Protein AF-A0A327VGA3-F1 (afdb_monomer_lite)

Secondary structure (DSSP, 8-state):
---EEEEEE-TTS-EEEEEEEEHHHHHHHHHHHHHH-HHHHHT----TTEEEESS-SHHHHHHHHHHHHHTTTHHHHSEE---

Structure (mmCIF, N/CA/C/O backbone):
data_AF-A0A327VGA3-F1
#
_entry.id   AF-A0A327VGA3-F1
#
loop_
_atom_site.group_PDB
_atom_site.id
_atom_site.type_symbol
_atom_site.label_atom_id
_atom_site.label_alt_id
_atom_site.label_comp_id
_atom_site.label_asym_id
_atom_site.label_entity_id
_atom_site.label_seq_id
_atom_site.pdbx_PDB_ins_code
_atom_site.Cartn_x
_atom_site.Cartn_y
_atom_site.Cartn_z
_atom_site.occupancy
_atom_site.B_iso_or_equiv
_atom_site.auth_seq_id
_atom_site.auth_comp_id
_atom_site.auth_asym_id
_atom_site.auth_atom_id
_atom_site.pdbx_PDB_model_num
ATOM 1 N N . MET A 1 1 ? 3.559 10.571 -10.251 1.00 53.41 1 MET A N 1
ATOM 2 C CA . MET A 1 1 ? 3.136 10.729 -8.846 1.00 53.41 1 MET A CA 1
ATOM 3 C C . MET A 1 1 ? 3.954 9.752 -8.030 1.00 53.41 1 MET A C 1
ATOM 5 O O . MET A 1 1 ? 4.098 8.629 -8.495 1.00 53.41 1 MET A O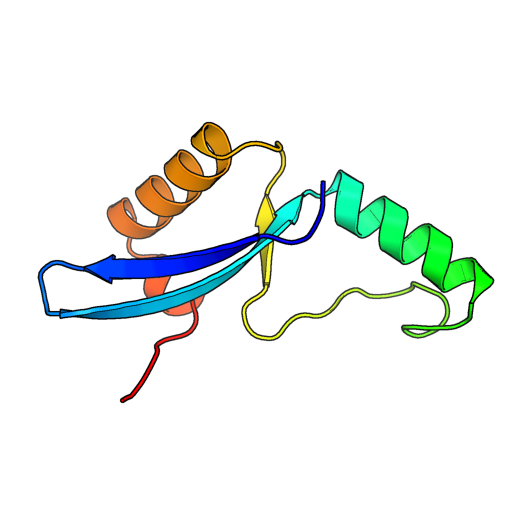 1
ATOM 9 N N . SER A 1 2 ? 4.571 10.212 -6.947 1.00 71.69 2 SER A N 1
ATOM 10 C CA . SER A 1 2 ? 5.296 9.365 -6.000 1.00 71.69 2 SER A CA 1
ATOM 11 C C . SER A 1 2 ? 4.331 8.476 -5.220 1.00 71.69 2 SER A C 1
ATOM 13 O O . SER A 1 2 ? 3.112 8.649 -5.297 1.00 71.69 2 SER A O 1
ATOM 15 N N . ASP A 1 3 ? 4.906 7.552 -4.470 1.00 81.00 3 ASP A N 1
ATOM 16 C CA . ASP A 1 3 ? 4.218 6.738 -3.477 1.00 81.00 3 ASP A CA 1
ATOM 17 C C . ASP A 1 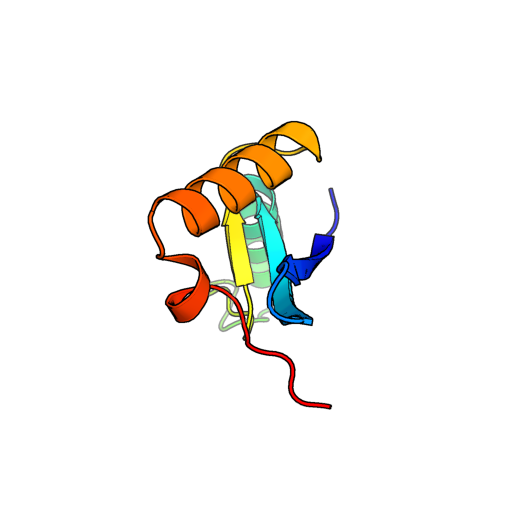3 ? 3.534 7.632 -2.434 1.00 81.00 3 ASP A C 1
ATOM 19 O O . ASP A 1 3 ? 4.030 8.724 -2.131 1.00 81.00 3 ASP A O 1
ATOM 23 N N . VAL A 1 4 ? 2.378 7.194 -1.933 1.00 89.25 4 VAL A N 1
ATOM 24 C CA . VAL A 1 4 ? 1.618 7.915 -0.907 1.00 89.25 4 VAL A CA 1
ATOM 25 C C . VAL A 1 4 ? 1.439 7.008 0.297 1.00 89.25 4 VAL A C 1
ATOM 27 O O . VAL A 1 4 ? 0.690 6.037 0.224 1.00 89.25 4 VAL A O 1
ATOM 30 N N . ASP A 1 5 ? 2.093 7.344 1.400 1.00 93.12 5 ASP A N 1
ATOM 31 C CA . ASP A 1 5 ? 1.872 6.675 2.678 1.00 93.12 5 ASP A CA 1
ATOM 32 C C . ASP A 1 5 ? 0.624 7.247 3.352 1.00 93.12 5 ASP A C 1
ATOM 34 O O . ASP A 1 5 ? 0.440 8.468 3.432 1.00 93.12 5 ASP A O 1
ATOM 38 N N . VAL A 1 6 ? -0.254 6.360 3.813 1.00 94.06 6 VAL A N 1
ATOM 39 C CA . VAL A 1 6 ? -1.495 6.718 4.499 1.00 94.06 6 VAL A CA 1
ATOM 40 C C . VAL A 1 6 ? -1.544 6.091 5.882 1.00 94.06 6 VAL A C 1
ATOM 42 O O . VAL A 1 6 ? -1.121 4.956 6.079 1.00 94.06 6 VAL A O 1
ATOM 45 N N . GLU A 1 7 ? -2.119 6.831 6.827 1.00 95.50 7 GLU A N 1
ATOM 46 C CA . GLU A 1 7 ? -2.542 6.315 8.124 1.00 95.50 7 GLU A CA 1
ATOM 47 C C . GLU A 1 7 ? -4.062 6.473 8.238 1.00 95.50 7 GLU A C 1
ATOM 49 O O . GLU A 1 7 ? -4.601 7.572 8.077 1.00 95.50 7 GLU A O 1
ATOM 54 N N . VAL A 1 8 ? -4.758 5.376 8.524 1.00 95.38 8 VAL A N 1
ATOM 55 C CA . VAL A 1 8 ? -6.195 5.339 8.797 1.00 95.38 8 VAL A CA 1
ATOM 56 C C . VAL A 1 8 ? -6.396 5.211 10.301 1.00 95.38 8 VAL A C 1
ATOM 58 O O . VAL A 1 8 ? -5.877 4.290 10.930 1.00 95.38 8 VAL A O 1
ATOM 61 N N . ARG A 1 9 ? -7.175 6.132 10.875 1.00 96.00 9 ARG A N 1
ATOM 62 C CA . ARG A 1 9 ? -7.572 6.118 12.288 1.00 96.00 9 ARG A CA 1
ATOM 63 C C . ARG A 1 9 ? -9.067 5.865 12.390 1.00 96.00 9 ARG A C 1
ATOM 65 O O . ARG A 1 9 ? -9.860 6.680 11.911 1.00 96.00 9 ARG A O 1
ATOM 72 N N . LEU A 1 10 ? -9.449 4.749 13.000 1.00 94.75 10 LEU A N 1
ATOM 73 C CA . LEU A 1 10 ? -10.851 4.391 13.196 1.00 94.75 10 LEU A CA 1
ATOM 74 C C . LEU A 1 10 ? -11.369 4.895 14.551 1.00 94.75 10 LEU A C 1
ATOM 76 O O . LEU A 1 10 ? -10.608 5.286 15.435 1.00 94.75 10 LEU A O 1
ATOM 80 N N . ARG A 1 11 ? -12.699 4.921 14.712 1.00 94.56 11 ARG A N 1
ATOM 81 C CA . ARG A 1 11 ? -13.353 5.431 15.936 1.00 94.56 11 ARG A CA 1
ATOM 82 C C . ARG A 1 11 ? -13.055 4.599 17.181 1.00 94.56 11 ARG A C 1
ATOM 84 O O . ARG A 1 11 ? -13.166 5.124 18.282 1.00 94.56 11 ARG A O 1
ATOM 91 N N . ASP A 1 12 ? -12.713 3.328 17.004 1.00 93.44 12 ASP A N 1
ATOM 92 C CA . ASP A 1 12 ? -12.299 2.428 18.082 1.00 93.44 12 ASP A CA 1
ATOM 93 C C . ASP A 1 12 ? -10.862 2.691 18.568 1.00 93.44 12 ASP A C 1
ATOM 95 O O . ASP A 1 12 ? -10.420 2.072 19.531 1.00 93.44 12 ASP A O 1
ATOM 99 N N . GLY A 1 13 ? -10.149 3.629 17.935 1.00 94.62 13 GLY A N 1
ATOM 100 C CA . GLY A 1 13 ? -8.768 3.975 18.253 1.00 94.62 13 GLY A CA 1
ATOM 101 C C . GLY A 1 13 ? -7.731 3.150 17.492 1.00 94.62 13 GLY A C 1
ATOM 102 O O . GLY A 1 13 ? -6.550 3.480 17.577 1.00 94.62 13 GLY A O 1
ATOM 103 N N . SER A 1 14 ? -8.140 2.136 16.721 1.00 95.81 14 SER A N 1
ATOM 104 C CA . SER A 1 14 ? -7.212 1.344 15.911 1.00 95.81 14 SER A CA 1
ATOM 105 C C . SER A 1 14 ? -6.572 2.184 14.802 1.00 95.81 14 SER A C 1
ATOM 107 O O . SER A 1 14 ? -7.178 3.114 14.243 1.00 95.81 14 SER A O 1
ATOM 109 N N . ARG A 1 15 ? -5.313 1.857 14.501 1.00 97.12 15 ARG A N 1
ATOM 110 C CA . ARG A 1 15 ? -4.471 2.551 13.524 1.00 97.12 15 ARG A CA 1
ATOM 111 C C . ARG A 1 15 ? -3.992 1.562 12.475 1.00 97.12 15 ARG A C 1
ATOM 113 O O . ARG A 1 15 ? -3.573 0.455 12.800 1.00 97.12 15 ARG A O 1
ATOM 120 N N . TRP A 1 16 ? -4.043 1.985 11.220 1.00 97.06 16 TRP A N 1
ATOM 121 C CA . TRP A 1 16 ? -3.698 1.145 10.078 1.00 97.06 16 TRP A CA 1
ATOM 122 C C . TRP A 1 16 ? -2.874 1.937 9.066 1.00 97.06 16 TRP A C 1
ATOM 124 O O . TRP A 1 16 ? -3.152 3.120 8.868 1.00 97.06 16 TRP A O 1
ATOM 134 N N . SER A 1 17 ? -1.901 1.310 8.407 1.00 96.25 17 SER A N 1
ATOM 135 C CA . SER A 1 17 ? -1.106 1.923 7.339 1.00 96.25 17 SER A CA 1
ATOM 136 C C . SER A 1 17 ? -1.286 1.240 5.990 1.00 96.25 17 SER A C 1
ATOM 138 O O . SER A 1 17 ? -1.647 0.064 5.899 1.00 96.25 17 SER A O 1
ATOM 140 N N . ALA A 1 18 ? -1.016 2.007 4.937 1.00 96.50 18 ALA A N 1
ATOM 141 C CA . ALA A 1 18 ? -0.703 1.476 3.620 1.00 96.50 18 ALA A CA 1
ATOM 142 C C . ALA A 1 18 ? 0.189 2.443 2.838 1.00 96.50 18 ALA A C 1
ATOM 144 O O . ALA A 1 18 ? 0.063 3.662 2.968 1.00 96.50 18 ALA A O 1
ATOM 145 N N . THR A 1 19 ? 0.997 1.909 1.928 1.00 95.00 19 THR A N 1
ATOM 146 C CA . THR A 1 19 ? 1.616 2.685 0.853 1.00 95.00 19 THR A CA 1
ATOM 147 C C . THR A 1 19 ? 0.808 2.502 -0.431 1.00 95.00 19 THR A C 1
ATOM 149 O O . THR A 1 19 ? 0.845 1.452 -1.084 1.00 95.00 19 THR A O 1
ATOM 152 N N . ILE A 1 20 ? 0.095 3.549 -0.841 1.00 95.25 20 ILE A N 1
ATOM 153 C CA . ILE A 1 20 ? -0.752 3.537 -2.032 1.00 95.25 20 ILE A CA 1
ATOM 154 C C . ILE A 1 20 ? 0.054 3.930 -3.273 1.00 95.25 20 ILE A C 1
ATOM 156 O O . ILE A 1 20 ? 0.731 4.962 -3.312 1.00 95.25 20 ILE A O 1
ATOM 160 N N . ARG A 1 21 ? -0.067 3.126 -4.334 1.00 93.75 21 ARG A N 1
ATOM 161 C CA . ARG A 1 21 ? 0.529 3.385 -5.653 1.00 93.75 21 ARG A CA 1
ATOM 162 C C . ARG A 1 21 ? -0.491 3.188 -6.759 1.00 93.75 21 ARG A C 1
ATOM 164 O O . ARG A 1 21 ? -1.430 2.418 -6.623 1.00 93.75 21 ARG A O 1
ATOM 171 N N . THR A 1 22 ? -0.293 3.861 -7.888 1.00 95.75 22 THR A N 1
ATOM 172 C CA . THR A 1 22 ? -1.136 3.619 -9.068 1.00 95.75 22 THR A CA 1
ATOM 173 C C . THR A 1 22 ? -0.583 2.486 -9.924 1.00 95.75 22 THR A C 1
ATOM 175 O O . THR A 1 22 ? 0.633 2.280 -9.960 1.00 95.75 22 THR A O 1
ATOM 178 N N . VAL A 1 23 ? -1.447 1.813 -10.688 1.00 95.00 23 VAL A N 1
ATOM 179 C CA . VAL A 1 23 ? -1.028 0.818 -11.696 1.00 95.00 23 VAL A CA 1
ATOM 180 C C . VAL A 1 23 ? 0.024 1.404 -12.646 1.00 95.00 23 VAL A C 1
ATOM 182 O O . VAL A 1 23 ? 1.074 0.800 -12.853 1.00 95.00 23 VAL A O 1
ATOM 185 N N . GLY A 1 24 ? -0.207 2.617 -13.165 1.00 94.31 24 GLY A N 1
ATOM 186 C CA . GLY A 1 24 ? 0.734 3.278 -14.077 1.00 94.31 24 GLY A CA 1
ATOM 187 C C . GLY A 1 24 ? 2.079 3.624 -13.428 1.00 94.31 24 GLY A C 1
ATOM 188 O O . GLY A 1 24 ? 3.119 3.592 -14.092 1.00 94.31 24 GLY A O 1
ATOM 189 N N . HIS A 1 25 ? 2.092 3.915 -12.122 1.00 93.56 25 HIS A N 1
ATOM 190 C CA . HIS A 1 25 ? 3.341 4.126 -11.393 1.00 93.56 25 HIS A CA 1
ATOM 191 C C . HIS A 1 25 ? 4.140 2.826 -11.257 1.00 93.56 25 HIS A C 1
ATOM 193 O O . HIS A 1 25 ? 5.329 2.814 -11.576 1.00 93.56 25 HIS A O 1
ATOM 199 N N . VAL A 1 26 ? 3.485 1.731 -10.860 1.00 95.50 26 VAL A N 1
ATOM 200 C CA . VAL A 1 26 ? 4.121 0.409 -10.754 1.00 95.50 26 VAL A CA 1
ATOM 201 C C . VAL A 1 26 ? 4.680 -0.035 -12.107 1.00 95.50 26 VAL A C 1
ATOM 203 O O . VAL A 1 26 ? 5.829 -0.461 -12.183 1.00 95.50 26 VAL A O 1
ATOM 206 N N . GLU A 1 27 ? 3.927 0.154 -13.192 1.00 95.69 27 GLU A N 1
ATOM 207 C CA . GLU A 1 27 ? 4.396 -0.164 -14.544 1.00 95.69 27 GLU A CA 1
ATOM 208 C C . GLU A 1 27 ? 5.652 0.640 -14.923 1.00 95.69 27 GLU A C 1
ATOM 210 O O . GLU A 1 27 ? 6.624 0.090 -15.447 1.00 95.69 27 GLU A O 1
ATOM 215 N N . THR A 1 28 ? 5.659 1.943 -14.633 1.00 95.56 28 THR A N 1
ATOM 216 C CA . THR A 1 28 ? 6.817 2.812 -14.891 1.00 95.56 28 THR A CA 1
ATOM 217 C C . THR A 1 28 ? 8.043 2.348 -14.102 1.00 95.56 28 THR A C 1
ATOM 219 O O . THR A 1 28 ? 9.152 2.301 -14.640 1.00 95.56 28 THR A O 1
ATOM 222 N N . LEU A 1 29 ? 7.845 1.970 -12.838 1.00 95.31 29 LEU A N 1
ATOM 223 C CA . LEU A 1 29 ? 8.899 1.483 -11.958 1.00 95.31 29 LEU A CA 1
ATOM 224 C C . LEU A 1 29 ? 9.479 0.155 -12.463 1.00 95.31 29 LEU A C 1
ATOM 226 O O . LEU A 1 29 ? 10.693 0.024 -12.586 1.00 95.31 29 LEU A O 1
ATOM 230 N N . MET A 1 30 ? 8.622 -0.787 -12.859 1.00 97.25 30 MET A N 1
ATOM 231 C CA . MET A 1 30 ? 9.044 -2.075 -13.415 1.00 97.25 30 MET A CA 1
ATOM 232 C C . MET A 1 30 ? 9.802 -1.910 -14.739 1.00 97.25 30 MET A C 1
ATOM 234 O O . MET A 1 30 ? 10.822 -2.565 -14.940 1.00 97.25 30 MET A O 1
ATOM 238 N N . LYS A 1 31 ? 9.388 -0.982 -15.616 1.00 97.88 31 LYS A N 1
ATOM 239 C CA . LYS A 1 31 ? 10.144 -0.648 -16.842 1.00 97.88 31 LYS A CA 1
ATOM 240 C C . LYS A 1 31 ? 11.533 -0.096 -16.529 1.00 97.88 31 LYS A C 1
ATOM 242 O O . LYS A 1 31 ? 12.499 -0.460 -17.193 1.00 97.88 31 LYS A O 1
ATOM 247 N N . ARG A 1 32 ? 11.655 0.756 -15.507 1.00 97.44 32 ARG A N 1
ATOM 248 C CA . ARG A 1 32 ? 12.958 1.246 -15.036 1.00 97.44 32 ARG A CA 1
ATOM 249 C C . ARG A 1 32 ? 13.809 0.100 -14.480 1.00 97.44 32 ARG A C 1
ATOM 251 O O . ARG A 1 32 ? 14.990 0.011 -14.804 1.00 97.44 32 ARG A O 1
ATOM 258 N N . TRP A 1 33 ? 13.212 -0.785 -13.690 1.00 97.94 33 TRP A N 1
ATOM 259 C CA . TRP A 1 33 ? 13.888 -1.943 -13.106 1.00 97.94 33 TRP A CA 1
ATOM 260 C C . TRP A 1 33 ? 14.322 -2.988 -14.132 1.00 97.94 33 TRP A C 1
ATOM 262 O O . TRP A 1 33 ? 15.339 -3.648 -13.938 1.00 97.94 33 TRP A O 1
ATOM 272 N N . ALA A 1 34 ? 13.635 -3.079 -15.271 1.00 98.12 34 ALA A N 1
ATOM 273 C CA . ALA A 1 34 ? 14.098 -3.877 -16.403 1.00 98.12 34 ALA A CA 1
ATOM 274 C C . ALA A 1 34 ? 15.446 -3.385 -16.961 1.00 98.12 34 ALA A C 1
ATOM 276 O O . ALA A 1 34 ? 16.226 -4.192 -17.460 1.00 98.12 34 ALA A O 1
ATOM 277 N N . VAL A 1 35 ? 15.740 -2.084 -16.845 1.00 98.06 35 VAL A N 1
ATOM 278 C CA . VAL A 1 35 ? 17.027 -1.499 -17.256 1.00 98.06 35 VAL A CA 1
ATOM 279 C C . VAL A 1 35 ? 18.078 -1.622 -16.151 1.00 98.06 35 VAL A C 1
ATOM 281 O O . VAL A 1 35 ? 19.228 -1.933 -16.445 1.00 98.06 35 VAL A O 1
ATOM 284 N N . SER A 1 36 ? 17.708 -1.386 -14.885 1.00 97.75 36 SER A N 1
ATOM 285 C CA . SER A 1 36 ? 18.663 -1.418 -13.763 1.00 97.75 36 SER A CA 1
ATOM 286 C C . SER A 1 36 ? 18.985 -2.825 -13.247 1.00 97.75 36 SER A C 1
ATOM 288 O O . SER A 1 36 ? 20.000 -3.004 -12.579 1.00 97.75 36 SER A O 1
ATOM 290 N N . GLY A 1 37 ? 18.144 -3.822 -13.538 1.00 97.69 37 GLY A N 1
ATOM 291 C CA . GLY A 1 37 ? 18.267 -5.194 -13.033 1.00 97.69 37 GLY A CA 1
ATOM 292 C C . GLY A 1 37 ? 17.618 -5.431 -11.662 1.00 97.69 37 GLY A C 1
ATOM 293 O O . GLY A 1 37 ? 17.540 -6.575 -11.212 1.00 97.69 37 GLY A O 1
ATOM 294 N N . GLU A 1 38 ? 17.109 -4.386 -11.006 1.00 96.31 38 GLU A N 1
ATOM 295 C CA . GLU A 1 38 ? 16.379 -4.488 -9.736 1.00 96.31 38 GLU A CA 1
ATOM 296 C C . GLU A 1 38 ? 15.125 -5.370 -9.870 1.00 96.31 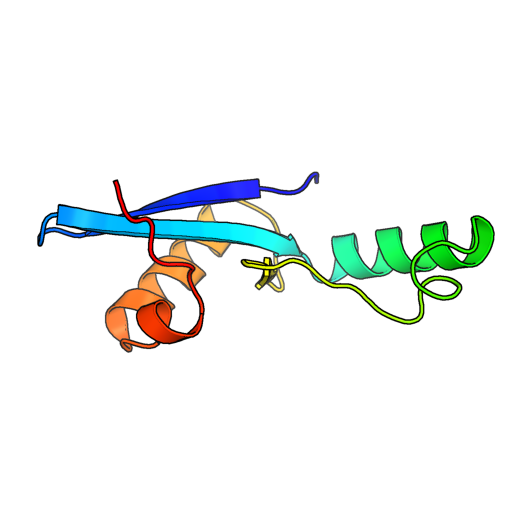38 GLU A C 1
ATOM 298 O O . GLU A 1 38 ? 14.584 -5.541 -10.962 1.00 96.31 38 GLU A O 1
ATOM 303 N N . ALA A 1 39 ? 14.653 -5.950 -8.761 1.00 96.62 39 ALA A N 1
ATOM 304 C CA . ALA A 1 39 ? 13.441 -6.782 -8.729 1.00 96.62 39 ALA A CA 1
ATOM 305 C C . ALA A 1 39 ? 13.397 -7.871 -9.828 1.00 96.62 39 ALA A C 1
ATOM 307 O O . ALA A 1 39 ? 12.405 -8.038 -10.545 1.00 96.62 39 ALA A O 1
ATOM 308 N N . LEU A 1 40 ? 14.513 -8.596 -9.983 1.00 97.69 40 LEU A N 1
ATOM 309 C CA . LEU A 1 40 ? 14.722 -9.599 -11.036 1.00 97.69 40 LEU A CA 1
ATOM 310 C C . LEU A 1 40 ? 14.479 -9.042 -12.452 1.00 97.69 40 LEU A C 1
ATOM 312 O O . LEU A 1 40 ? 13.837 -9.687 -13.283 1.00 97.69 40 LEU A O 1
ATOM 316 N N . GLY A 1 41 ? 14.989 -7.839 -12.725 1.00 97.56 41 GLY A N 1
ATOM 317 C CA . GLY A 1 41 ? 14.773 -7.134 -13.990 1.00 97.56 41 GLY A CA 1
ATOM 318 C C . GLY A 1 41 ? 13.341 -6.618 -14.137 1.00 97.56 41 GLY A C 1
ATOM 319 O O . GLY A 1 41 ? 12.750 -6.743 -15.208 1.00 97.56 41 GLY A O 1
ATOM 320 N N . GLY A 1 42 ? 12.761 -6.101 -13.052 1.00 97.50 42 GLY A N 1
ATOM 321 C CA . GLY A 1 42 ? 11.404 -5.560 -13.028 1.00 97.50 42 GLY A CA 1
ATOM 322 C C . GLY A 1 42 ? 10.308 -6.607 -13.216 1.00 97.50 42 GLY A C 1
ATOM 323 O O . GLY A 1 42 ? 9.228 -6.267 -13.685 1.00 97.50 42 GLY A O 1
ATOM 324 N N . ARG A 1 43 ? 10.560 -7.880 -12.885 1.00 97.06 43 ARG A N 1
ATOM 325 C CA . ARG A 1 43 ? 9.569 -8.967 -13.025 1.00 97.06 43 ARG A CA 1
ATOM 326 C C . ARG A 1 43 ? 8.502 -8.955 -11.945 1.00 97.06 43 ARG A C 1
ATOM 328 O O . ARG A 1 43 ? 7.450 -9.560 -12.128 1.00 97.06 43 ARG A O 1
ATOM 335 N N . TYR A 1 44 ? 8.776 -8.298 -10.828 1.00 96.12 44 TYR A N 1
ATOM 336 C CA . TYR A 1 44 ? 7.824 -8.167 -9.743 1.00 96.12 44 TYR A CA 1
ATOM 337 C C . TYR A 1 44 ? 7.888 -6.781 -9.120 1.00 96.12 44 TYR A C 1
ATOM 339 O O . TYR A 1 44 ? 8.861 -6.040 -9.256 1.00 96.12 44 TYR A O 1
ATOM 347 N N . PHE A 1 45 ? 6.819 -6.478 -8.401 1.00 94.25 45 PHE A N 1
ATOM 348 C CA . PHE A 1 45 ? 6.719 -5.366 -7.483 1.00 94.25 45 PHE A CA 1
ATOM 349 C C . PHE A 1 45 ? 6.307 -5.923 -6.117 1.00 94.25 45 PHE A C 1
ATOM 351 O O . PHE A 1 45 ? 5.503 -6.852 -6.053 1.00 94.25 45 PHE A O 1
ATOM 358 N N . TRP A 1 46 ? 6.866 -5.384 -5.035 1.00 90.56 46 TRP A N 1
ATOM 359 C CA . TRP A 1 46 ? 6.551 -5.798 -3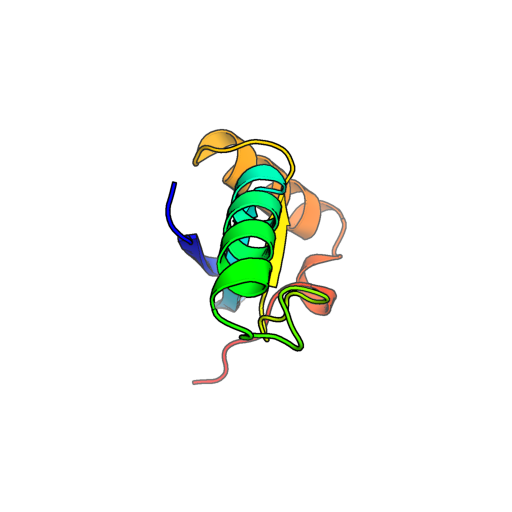.668 1.00 90.56 46 TRP A CA 1
ATOM 360 C C . TRP A 1 46 ? 6.625 -4.603 -2.714 1.00 90.56 46 TRP A C 1
ATOM 362 O O . TRP A 1 46 ? 7.549 -3.795 -2.804 1.00 90.56 46 TRP A O 1
ATOM 372 N N . CYS A 1 47 ? 5.670 -4.520 -1.788 1.00 87.56 47 CYS A N 1
ATOM 373 C CA . CYS A 1 47 ? 5.633 -3.573 -0.675 1.00 87.56 47 CYS A CA 1
ATOM 374 C C . CYS A 1 47 ? 4.795 -4.204 0.448 1.00 87.56 47 CYS A C 1
ATOM 376 O O . CYS A 1 47 ? 3.721 -4.728 0.163 1.00 87.56 47 CYS A O 1
ATOM 378 N N . SER A 1 48 ? 5.308 -4.201 1.684 1.00 83.19 48 SER A N 1
ATOM 379 C CA . SER A 1 48 ? 4.718 -4.911 2.833 1.00 83.19 48 SER A CA 1
ATOM 380 C C . SER A 1 48 ? 3.277 -4.503 3.133 1.00 83.19 48 SER A C 1
ATOM 382 O O . SER A 1 48 ? 2.469 -5.361 3.459 1.00 83.19 48 SER A O 1
ATOM 384 N N . ASP A 1 49 ? 2.959 -3.224 2.968 1.00 88.75 49 ASP A N 1
ATOM 385 C CA . ASP A 1 49 ? 1.635 -2.627 3.147 1.00 88.75 49 ASP A CA 1
ATOM 386 C C . ASP A 1 49 ? 1.169 -1.933 1.851 1.00 88.75 49 ASP A C 1
ATOM 388 O O . ASP A 1 49 ? 0.538 -0.878 1.856 1.00 88.75 49 ASP A O 1
ATOM 392 N N . GLY A 1 50 ? 1.525 -2.509 0.698 1.00 92.31 50 GLY A N 1
ATOM 393 C CA . GLY A 1 50 ? 1.256 -1.923 -0.612 1.00 92.31 50 GLY A CA 1
ATOM 394 C C . GLY A 1 50 ? -0.190 -2.087 -1.083 1.00 92.31 50 GLY A C 1
ATOM 395 O O . GLY A 1 50 ? -0.659 -3.207 -1.269 1.00 92.31 50 GLY A O 1
ATOM 396 N N . LEU A 1 51 ? -0.850 -0.975 -1.423 1.00 95.44 51 LEU A N 1
ATOM 397 C CA . LEU A 1 51 ? -2.163 -0.964 -2.078 1.00 95.44 51 LEU A CA 1
ATOM 398 C C . LEU A 1 51 ? -2.062 -0.353 -3.482 1.00 95.44 51 LEU A C 1
ATOM 400 O O . LEU A 1 51 ? -1.730 0.822 -3.644 1.00 95.44 51 LEU A O 1
ATOM 404 N N . ILE A 1 52 ? -2.366 -1.139 -4.519 1.00 95.62 52 ILE A N 1
ATOM 405 C CA . ILE A 1 52 ? -2.379 -0.647 -5.903 1.00 95.62 52 ILE A CA 1
ATOM 406 C C . ILE A 1 52 ? -3.789 -0.181 -6.272 1.00 95.62 52 ILE A C 1
ATOM 408 O O . ILE A 1 52 ? -4.726 -0.974 -6.305 1.00 95.62 52 ILE A O 1
ATOM 412 N N . VAL A 1 53 ? -3.925 1.098 -6.617 1.00 95.88 53 VAL A N 1
ATOM 413 C CA . VAL A 1 53 ? -5.166 1.702 -7.121 1.00 95.88 53 VAL A CA 1
ATOM 414 C C . VAL A 1 53 ? -5.067 1.994 -8.615 1.00 95.88 53 VAL A C 1
ATOM 416 O O . VAL A 1 53 ? -3.981 2.141 -9.179 1.00 95.88 53 VAL A O 1
ATOM 419 N N . ARG A 1 54 ? -6.212 2.081 -9.293 1.00 95.19 54 ARG A N 1
ATOM 420 C CA . ARG A 1 54 ? -6.249 2.394 -10.727 1.00 95.19 54 ARG A CA 1
ATOM 421 C C . ARG A 1 54 ? -5.851 3.842 -10.989 1.00 95.19 54 ARG A C 1
ATOM 423 O O . ARG A 1 54 ? -4.924 4.098 -11.755 1.00 95.19 54 ARG A O 1
ATOM 430 N N . ASP A 1 55 ? -6.546 4.757 -10.325 1.00 93.69 55 ASP A N 1
ATOM 431 C CA . ASP A 1 55 ? -6.506 6.178 -10.632 1.00 93.69 55 ASP A CA 1
ATOM 432 C C . ASP A 1 55 ? -5.737 6.964 -9.573 1.00 93.69 55 ASP A C 1
ATOM 434 O O . ASP A 1 55 ? -5.800 6.695 -8.373 1.00 93.69 55 ASP A O 1
ATOM 438 N N . ALA A 1 56 ? -4.985 7.957 -10.040 1.00 90.75 56 ALA A N 1
ATOM 439 C CA . ALA A 1 56 ? -4.233 8.853 -9.179 1.00 90.75 56 ALA A CA 1
ATOM 440 C C . ALA A 1 56 ? -5.152 9.842 -8.444 1.00 90.75 56 ALA A C 1
ATOM 442 O O . ALA A 1 56 ? -6.271 10.121 -8.872 1.00 90.75 56 ALA A O 1
ATOM 443 N N . GLY A 1 57 ? -4.618 10.453 -7.388 1.00 91.62 57 GLY A N 1
ATOM 444 C CA . GLY A 1 57 ? -5.236 11.581 -6.696 1.00 91.62 57 GLY A CA 1
ATOM 445 C C . GLY A 1 57 ? -5.911 11.203 -5.382 1.00 91.62 57 GLY A C 1
ATOM 446 O O . GLY A 1 57 ? -6.492 10.130 -5.239 1.00 91.62 57 GLY A O 1
ATOM 447 N N . ILE A 1 58 ? -5.853 12.139 -4.431 1.00 90.75 58 ILE A N 1
ATOM 448 C CA . ILE A 1 58 ? -6.338 11.957 -3.055 1.00 90.75 58 ILE A CA 1
ATOM 449 C C . ILE A 1 58 ? -7.806 11.523 -3.042 1.00 90.75 58 ILE A C 1
ATOM 451 O O . ILE A 1 58 ? -8.137 10.573 -2.352 1.00 90.75 58 ILE A O 1
ATOM 455 N N . SER A 1 59 ? -8.672 12.143 -3.854 1.00 93.94 59 SER A N 1
ATOM 456 C CA . SER A 1 59 ? -10.100 11.786 -3.881 1.00 93.94 59 SER A CA 1
ATOM 457 C C . SER A 1 59 ? -10.341 10.322 -4.258 1.00 93.94 59 SER A C 1
ATOM 459 O O . SER A 1 59 ? -11.181 9.675 -3.639 1.00 93.94 59 SER A O 1
ATOM 461 N N . ASN A 1 60 ? -9.613 9.791 -5.246 1.00 94.31 60 ASN A N 1
ATOM 462 C CA . ASN A 1 60 ? -9.747 8.390 -5.652 1.00 94.31 60 ASN A CA 1
ATOM 463 C C . ASN A 1 60 ? -9.215 7.458 -4.557 1.00 94.31 60 ASN A C 1
ATOM 465 O O . ASN A 1 60 ? -9.857 6.471 -4.210 1.00 94.31 60 ASN A O 1
ATOM 469 N N . MET A 1 61 ? -8.072 7.806 -3.964 1.00 94.38 61 MET A N 1
ATOM 470 C CA . MET A 1 61 ? -7.472 7.044 -2.866 1.00 94.38 61 MET A CA 1
ATOM 471 C C . MET A 1 61 ? -8.388 6.999 -1.635 1.00 94.38 61 MET A C 1
ATOM 473 O O . MET A 1 61 ? -8.589 5.933 -1.062 1.00 94.38 61 MET A O 1
ATOM 477 N N . THR A 1 62 ? -9.001 8.126 -1.263 1.00 94.94 62 THR A N 1
ATOM 478 C CA . THR A 1 62 ? -9.970 8.188 -0.162 1.00 94.94 62 THR A CA 1
ATOM 479 C C . THR A 1 62 ? -11.202 7.340 -0.454 1.00 94.94 62 THR A C 1
ATOM 481 O O . THR A 1 62 ? -11.630 6.613 0.431 1.00 94.94 62 THR A O 1
ATOM 484 N N . GLN A 1 63 ? -11.74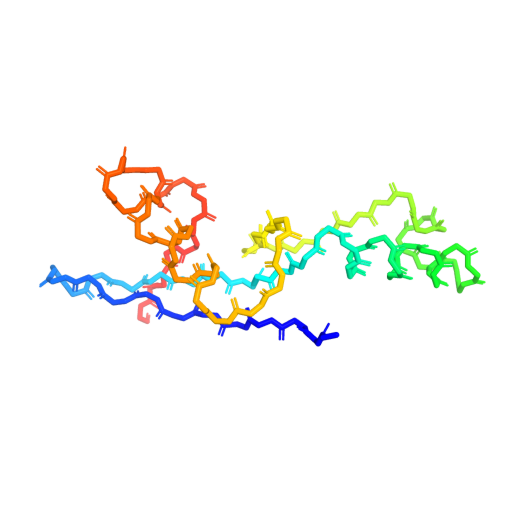3 7.365 -1.677 1.00 97.25 63 GLN A N 1
ATOM 485 C CA . GLN A 1 63 ? -12.891 6.522 -2.038 1.00 97.25 63 GLN A CA 1
ATOM 486 C C . GLN A 1 63 ? -12.579 5.027 -1.911 1.00 97.25 63 GLN A C 1
ATOM 488 O O . GLN A 1 63 ? -13.407 4.279 -1.398 1.00 97.25 63 GLN A O 1
ATOM 493 N N . VAL A 1 64 ? -11.380 4.597 -2.323 1.00 97.50 64 VAL A N 1
ATOM 494 C CA . VAL A 1 64 ? -10.936 3.210 -2.128 1.00 97.50 64 VAL A CA 1
ATOM 495 C C . VAL A 1 64 ? -10.879 2.871 -0.639 1.00 97.50 64 VAL A C 1
ATOM 497 O O . VAL A 1 64 ? -11.470 1.879 -0.229 1.00 97.50 64 VAL A O 1
ATOM 500 N N . LEU A 1 65 ? -10.233 3.707 0.182 1.00 96.69 65 LEU A N 1
ATOM 501 C CA . LEU A 1 65 ? -10.143 3.478 1.629 1.00 96.69 65 LEU A CA 1
ATOM 502 C C . LEU A 1 65 ? -11.524 3.443 2.299 1.00 96.69 65 LEU A C 1
ATOM 504 O O . LEU A 1 65 ? -11.771 2.576 3.131 1.00 96.69 65 LEU A O 1
ATOM 508 N N . THR A 1 66 ? -12.438 4.339 1.920 1.00 97.31 66 THR A N 1
ATOM 509 C CA . THR A 1 66 ? -13.823 4.326 2.405 1.00 97.31 66 THR A CA 1
ATOM 510 C C . THR A 1 66 ? -14.516 3.015 2.048 1.00 97.31 66 THR A C 1
ATOM 512 O O . THR A 1 66 ? -15.081 2.386 2.936 1.00 97.31 66 THR A O 1
ATOM 515 N N . GLY A 1 67 ? -14.399 2.553 0.799 1.00 97.75 67 GLY A N 1
ATOM 516 C CA . GLY A 1 67 ? -14.968 1.273 0.376 1.00 97.75 67 GLY A CA 1
ATOM 517 C C . GLY A 1 67 ? -14.425 0.083 1.174 1.00 97.75 67 GLY A C 1
ATOM 518 O O . GLY A 1 67 ? -15.215 -0.734 1.640 1.00 97.75 67 GLY A O 1
ATOM 519 N N . LEU A 1 68 ? -13.105 0.032 1.405 1.00 97.38 68 LEU A N 1
ATOM 520 C CA . LEU A 1 68 ? -12.452 -1.010 2.215 1.00 97.38 68 LEU A CA 1
ATOM 521 C C . LEU A 1 68 ? -12.928 -1.025 3.676 1.00 97.38 68 LEU A C 1
ATOM 523 O O . LEU A 1 68 ? -12.952 -2.070 4.327 1.00 97.38 68 LEU A O 1
ATOM 527 N N . ILE A 1 69 ? -13.262 0.143 4.225 1.00 96.81 69 ILE A N 1
ATOM 528 C CA . ILE A 1 69 ? -13.793 0.257 5.586 1.00 96.81 69 ILE A CA 1
ATOM 529 C C . ILE A 1 69 ? -15.256 -0.192 5.615 1.00 96.81 69 ILE A C 1
ATOM 531 O O . ILE A 1 69 ? -15.645 -0.958 6.492 1.00 96.81 69 ILE A O 1
ATOM 535 N N . GLU A 1 70 ? -16.062 0.260 4.655 1.00 97.31 70 GLU A N 1
ATOM 536 C CA . GLU A 1 7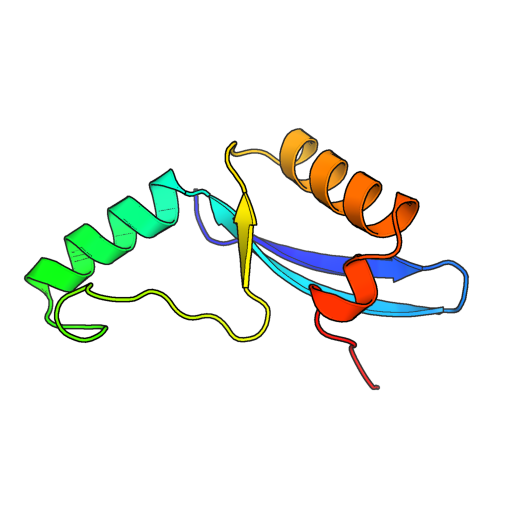0 ? -17.492 -0.053 4.573 1.00 97.31 70 GLU A CA 1
ATOM 537 C C . GLU A 1 70 ? -17.762 -1.545 4.339 1.00 97.31 70 GLU A C 1
ATOM 539 O O . GLU A 1 70 ? -18.740 -2.077 4.865 1.00 97.31 70 GLU A O 1
ATOM 544 N N . ASN A 1 71 ? -16.897 -2.232 3.589 1.00 96.56 71 ASN A N 1
ATOM 545 C CA . ASN A 1 71 ? -17.021 -3.665 3.316 1.00 96.56 71 ASN A CA 1
ATOM 546 C C . ASN A 1 71 ? -16.243 -4.562 4.304 1.00 96.56 71 ASN A C 1
ATOM 548 O O . ASN A 1 71 ? -16.376 -5.784 4.245 1.00 96.56 71 ASN A O 1
ATOM 552 N N . GLY A 1 72 ? -15.464 -3.976 5.221 1.00 95.44 72 GLY A N 1
ATOM 553 C CA . GLY A 1 72 ? -14.682 -4.701 6.226 1.00 95.44 72 GLY A CA 1
ATOM 554 C C . GLY A 1 72 ? -13.399 -5.369 5.712 1.00 95.44 72 GLY A C 1
ATOM 555 O O . GLY A 1 72 ? -12.764 -6.107 6.464 1.00 95.44 72 GLY A O 1
ATOM 556 N N . GLU A 1 73 ? -12.982 -5.121 4.469 1.00 96.44 73 GLU A N 1
ATOM 557 C CA . GLU A 1 73 ? -11.773 -5.715 3.873 1.00 96.44 73 GLU A CA 1
ATOM 558 C C . GLU A 1 73 ? -10.476 -5.047 4.355 1.00 96.44 73 GLU A C 1
ATOM 560 O O . GLU A 1 73 ? -9.393 -5.623 4.226 1.00 96.44 73 GLU A O 1
ATOM 565 N N . PHE A 1 74 ? -10.563 -3.850 4.947 1.00 95.81 74 PHE A N 1
ATOM 566 C CA . PHE A 1 74 ? -9.396 -3.095 5.413 1.00 95.81 74 PHE A CA 1
ATOM 567 C C . PHE A 1 74 ? -8.482 -3.908 6.341 1.00 95.81 74 PHE A C 1
ATOM 569 O O . PHE A 1 74 ? -7.268 -3.781 6.239 1.00 95.81 74 PHE A O 1
ATOM 576 N N . ALA A 1 75 ? -9.032 -4.779 7.194 1.00 94.56 75 ALA A N 1
ATOM 577 C CA . ALA A 1 75 ? -8.246 -5.558 8.153 1.00 94.56 75 ALA A CA 1
ATOM 578 C C . ALA A 1 75 ? -7.351 -6.628 7.497 1.00 94.56 75 ALA A C 1
ATOM 580 O O . ALA A 1 75 ? -6.414 -7.114 8.124 1.00 94.56 75 ALA A O 1
ATOM 581 N N . GLN A 1 76 ? -7.647 -7.014 6.251 1.00 93.94 76 GLN A N 1
ATOM 582 C CA . GLN A 1 76 ? -6.842 -7.961 5.470 1.00 93.94 76 GLN A CA 1
ATOM 583 C C . GLN A 1 76 ? -5.839 -7.262 4.546 1.00 93.94 76 GLN A C 1
ATOM 585 O O . GLN A 1 76 ? -4.875 -7.886 4.109 1.00 93.94 76 GLN A O 1
ATOM 590 N N . ILE A 1 77 ? -6.102 -5.999 4.203 1.00 94.81 77 ILE A N 1
ATOM 591 C CA . ILE A 1 77 ? -5.372 -5.256 3.169 1.00 94.81 77 ILE A CA 1
ATOM 592 C C . ILE A 1 77 ? -4.423 -4.226 3.782 1.00 94.81 77 ILE A C 1
ATOM 594 O O . ILE A 1 77 ? -3.321 -4.036 3.273 1.00 94.81 77 ILE A O 1
ATOM 598 N N . LEU A 1 78 ? -4.848 -3.543 4.845 1.00 95.62 78 LEU A N 1
ATOM 599 C CA . LEU A 1 78 ? -4.045 -2.546 5.541 1.00 95.62 78 LEU A CA 1
ATOM 600 C C . LEU A 1 78 ? -3.216 -3.211 6.638 1.00 95.62 78 LEU A C 1
ATOM 602 O O . LEU A 1 78 ? -3.636 -4.183 7.267 1.00 95.62 78 LEU A O 1
ATOM 606 N N . GLN A 1 79 ? -2.052 -2.638 6.911 1.00 96.06 79 GLN A N 1
ATOM 607 C CA . GLN A 1 79 ? -1.189 -3.091 7.988 1.00 96.06 79 GLN A CA 1
ATOM 608 C C . GLN A 1 79 ? -1.663 -2.488 9.310 1.00 96.06 79 GLN A C 1
ATOM 610 O O . GLN A 1 79 ? -1.725 -1.269 9.445 1.00 96.06 79 GLN A O 1
ATOM 615 N N . HIS A 1 80 ? -1.977 -3.322 10.302 1.00 96.06 80 HIS A N 1
ATOM 616 C CA . HIS A 1 80 ? -2.262 -2.830 11.650 1.00 96.06 80 HIS A CA 1
ATOM 617 C C . HIS A 1 80 ? -0.993 -2.223 12.265 1.00 96.06 80 HIS A C 1
ATOM 619 O O . HIS A 1 80 ? 0.086 -2.823 12.183 1.00 96.06 80 HIS A O 1
ATOM 625 N N . LEU A 1 81 ? -1.129 -1.045 12.872 1.00 94.88 81 LEU A N 1
ATOM 626 C CA . LEU A 1 81 ? -0.063 -0.372 13.603 1.00 94.88 81 LEU A CA 1
ATOM 627 C C . LEU A 1 81 ? -0.255 -0.627 15.097 1.00 94.88 81 LEU A C 1
ATOM 629 O O . LEU A 1 81 ? -1.217 -0.150 15.697 1.00 94.88 81 LEU A O 1
ATOM 633 N N . GLU A 1 82 ? 0.666 -1.387 15.678 1.00 87.69 82 GLU A N 1
ATOM 634 C CA . GLU A 1 82 ? 0.809 -1.508 17.128 1.00 87.69 82 GLU A CA 1
ATOM 635 C C . GLU A 1 82 ? 1.658 -0.336 17.650 1.00 87.69 82 GLU A C 1
ATOM 637 O O . GLU A 1 82 ? 2.480 0.212 16.908 1.00 87.69 82 GLU A O 1
ATOM 642 N N . ASP A 1 83 ? 1.406 0.087 18.889 1.00 70.81 83 ASP A N 1
ATOM 643 C CA . ASP A 1 83 ? 2.145 1.178 19.541 1.00 70.81 83 ASP A CA 1
ATOM 644 C C . ASP A 1 83 ? 3.605 0.811 19.867 1.00 70.81 83 ASP A C 1
ATOM 646 O O . ASP A 1 83 ? 3.871 -0.357 20.242 1.00 70.81 83 ASP A O 1
#

pLDDT: mean 93.8, std 6.5, range [53.41, 98.12]

Foldseek 3Di:
DDWDWDWDADPVRWIWIATEDEPVRLVVVLCVQLVVCPPNSSPDDDDPLYDYDHDDDPVRVVVVVVVCVVVVVCVVRTHTDDD

Radius of gyration: 14.3 Å; chains: 1; bounding box: 36×22×37 Å

Sequence (83 aa):
MSDVDVEVRLRDGSRWSATIRTVGHVETLMKRWAVSGEALGGRYFWCSDGLIVRDAGISNMTQVLTGLIENGEFAQILQHLED